Protein AF-A0AA35U905-F1 (afdb_monomer_lite)

Foldseek 3Di:
DAEPQQVVCPVVQVVCCVPVQLDDDDYDYPDHGPCCVVPVPVVVVVVVVVVVCVVVVNSDGPDPVVPDPDPDDDPDDDD

pLDDT: mean 91.95, std 12.22, range [38.66, 98.56]

Sequence (79 aa):
MNGDEDDPCLDVALFMKRNIHSSALVLLPRSGHLINLEEPALFNQLLGDFLARVDAGRWEMRDERSITSNILWTPDDKN

Radius of gyration: 15.57 Å; chains: 1; bounding box: 31×18×52 Å

Secondary structure (DSSP, 8-state):
-EESS-HHHHHHHHHHHHH-TT----EETT--TTHHHHSHHHHHHHHHHHHHHHHTT--PPPPGGG--S-SS-------

Structure (mmCIF, N/CA/C/O backbone):
data_AF-A0AA35U905-F1
#
_entry.id   AF-A0AA35U905-F1
#
loop_
_atom_site.group_PDB
_atom_site.id
_atom_site.type_symbol
_atom_site.label_atom_id
_atom_site.label_alt_id
_atom_site.label_comp_id
_atom_site.label_asym_id
_atom_site.label_entity_id
_atom_site.label_seq_id
_atom_site.pdbx_PDB_ins_code
_atom_site.Cartn_x
_atom_site.Cartn_y
_atom_site.Cartn_z
_atom_site.occupancy
_atom_site.B_iso_or_equiv
_atom_site.auth_seq_id
_atom_site.auth_comp_id
_atom_site.auth_asym_id
_atom_site.auth_atom_id
_atom_site.pdbx_PDB_model_num
ATOM 1 N N . MET A 1 1 ? -1.039 2.590 -1.813 1.00 96.56 1 MET A N 1
ATOM 2 C CA . MET A 1 1 ? -0.036 1.704 -2.436 1.00 96.56 1 MET A CA 1
ATOM 3 C C . MET A 1 1 ? 1.077 2.595 -2.945 1.00 96.56 1 MET A C 1
ATOM 5 O O . MET A 1 1 ? 0.747 3.652 -3.463 1.00 96.56 1 MET A O 1
ATOM 9 N N . ASN A 1 2 ? 2.334 2.215 -2.748 1.00 97.62 2 ASN A N 1
ATOM 10 C CA . ASN A 1 2 ? 3.507 2.928 -3.258 1.00 97.62 2 ASN A CA 1
ATOM 11 C C . ASN A 1 2 ? 4.462 1.903 -3.878 1.00 97.62 2 ASN A C 1
ATOM 13 O O . ASN A 1 2 ? 4.462 0.751 -3.440 1.00 97.62 2 ASN A O 1
ATOM 17 N N . GLY A 1 3 ? 5.259 2.300 -4.862 1.00 98.06 3 GLY A N 1
ATOM 18 C CA . GLY A 1 3 ? 6.420 1.516 -5.273 1.00 98.06 3 GLY A CA 1
ATOM 19 C C . GLY A 1 3 ? 7.539 1.625 -4.233 1.00 98.06 3 GLY A C 1
ATOM 20 O O . GLY A 1 3 ? 7.617 2.643 -3.537 1.00 98.06 3 GLY A O 1
ATOM 21 N N . ASP A 1 4 ? 8.355 0.585 -4.063 1.00 97.56 4 ASP A N 1
ATOM 22 C CA . ASP A 1 4 ? 9.530 0.632 -3.182 1.00 97.56 4 ASP A CA 1
ATOM 23 C C . ASP A 1 4 ? 10.718 1.400 -3.788 1.00 97.56 4 ASP A C 1
ATOM 25 O O . ASP A 1 4 ? 11.525 1.917 -3.025 1.00 97.56 4 ASP A O 1
ATOM 29 N N . GLU A 1 5 ? 10.790 1.528 -5.117 1.00 98.00 5 GLU A N 1
ATOM 30 C CA . GLU A 1 5 ? 11.784 2.332 -5.850 1.00 98.00 5 GLU A CA 1
ATOM 31 C C . GLU A 1 5 ? 11.310 3.790 -6.072 1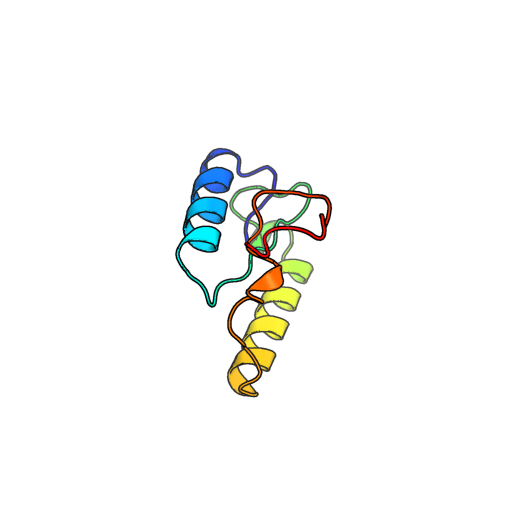.00 98.00 5 GLU A C 1
ATOM 33 O O . GLU A 1 5 ? 12.034 4.607 -6.643 1.00 98.00 5 GLU A O 1
ATOM 38 N N . ASP A 1 6 ? 10.106 4.157 -5.606 1.00 97.44 6 ASP A N 1
ATOM 39 C CA . ASP A 1 6 ? 9.610 5.545 -5.581 1.00 97.44 6 ASP A CA 1
ATOM 40 C C . ASP A 1 6 ? 10.114 6.297 -4.334 1.00 97.44 6 ASP A C 1
ATOM 42 O O . ASP A 1 6 ? 9.337 6.735 -3.475 1.00 97.44 6 ASP A O 1
ATOM 46 N N . ASP A 1 7 ? 11.444 6.408 -4.233 1.00 96.75 7 ASP A N 1
ATOM 47 C CA . ASP A 1 7 ? 12.192 7.000 -3.113 1.00 96.75 7 ASP A CA 1
ATOM 48 C C . ASP A 1 7 ? 11.598 8.326 -2.594 1.00 96.75 7 ASP A C 1
ATOM 50 O O . ASP A 1 7 ? 11.380 8.447 -1.383 1.00 96.75 7 ASP A O 1
ATOM 54 N N . PRO A 1 8 ? 11.270 9.321 -3.451 1.00 96.56 8 PRO A N 1
ATOM 55 C CA . PRO A 1 8 ? 10.735 10.603 -2.988 1.00 96.56 8 PRO A CA 1
ATOM 56 C C . PRO A 1 8 ? 9.389 10.492 -2.259 1.00 96.56 8 PRO A C 1
ATOM 58 O O . PRO A 1 8 ? 9.018 11.394 -1.503 1.00 96.56 8 PRO A O 1
ATOM 61 N N . CYS A 1 9 ? 8.639 9.412 -2.484 1.00 96.88 9 CYS A N 1
ATOM 62 C CA . CYS A 1 9 ? 7.306 9.214 -1.926 1.00 96.88 9 CYS A CA 1
ATOM 63 C C . CYS A 1 9 ? 7.269 8.268 -0.715 1.00 96.88 9 CYS A C 1
ATOM 65 O O . CYS A 1 9 ? 6.244 8.227 -0.026 1.00 96.88 9 CYS A O 1
ATOM 67 N N . LEU A 1 10 ? 8.362 7.568 -0.381 1.00 97.44 10 LEU A N 1
ATOM 68 C CA . LEU A 1 10 ? 8.400 6.631 0.753 1.00 97.44 10 LEU A CA 1
ATOM 69 C C . LEU A 1 10 ? 8.107 7.313 2.098 1.00 97.44 10 LEU A C 1
ATOM 71 O O . LEU A 1 10 ? 7.258 6.849 2.870 1.00 97.44 10 LEU A O 1
ATOM 75 N N . ASP A 1 11 ? 8.749 8.452 2.362 1.00 97.50 11 ASP A N 1
ATOM 76 C CA . ASP A 1 11 ? 8.546 9.210 3.602 1.00 97.50 11 ASP A CA 1
ATOM 77 C C . ASP A 1 11 ? 7.121 9.758 3.709 1.00 97.50 11 ASP A C 1
ATOM 79 O O . ASP A 1 11 ? 6.512 9.729 4.783 1.00 97.50 11 ASP A O 1
ATOM 83 N N . VAL A 1 12 ? 6.550 10.197 2.585 1.00 96.94 12 VAL A N 1
ATOM 84 C CA . VAL A 1 12 ? 5.170 10.691 2.518 1.00 96.94 12 VAL A CA 1
ATOM 85 C C . VAL A 1 12 ? 4.183 9.555 2.793 1.00 96.94 12 VAL A C 1
ATOM 87 O O . VAL A 1 12 ? 3.246 9.725 3.576 1.00 96.94 12 VAL A O 1
ATOM 90 N N . ALA A 1 13 ? 4.411 8.370 2.223 1.00 97.44 13 ALA A N 1
ATOM 91 C CA . ALA A 1 13 ? 3.582 7.194 2.462 1.00 97.44 13 ALA A CA 1
ATOM 92 C C . ALA A 1 13 ? 3.601 6.770 3.942 1.00 97.44 13 ALA A C 1
ATOM 94 O O . ALA A 1 13 ? 2.551 6.477 4.528 1.00 97.44 13 ALA A O 1
ATOM 95 N N . LEU A 1 14 ? 4.773 6.801 4.585 1.00 96.81 14 LEU A N 1
ATOM 96 C CA . LEU A 1 14 ? 4.908 6.540 6.020 1.00 96.81 14 LEU A CA 1
ATOM 97 C C . LEU A 1 14 ? 4.271 7.637 6.877 1.00 96.81 14 LEU A C 1
ATOM 99 O O . LEU A 1 14 ? 3.620 7.323 7.877 1.00 96.81 14 LEU A O 1
ATOM 103 N N . PHE A 1 15 ? 4.421 8.907 6.498 1.00 97.06 15 PHE A 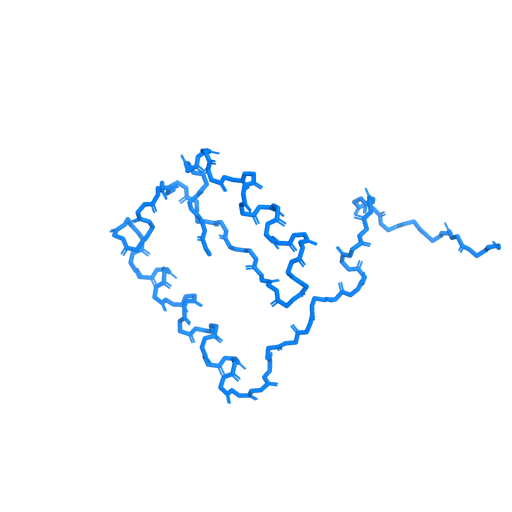N 1
ATOM 104 C CA . PHE A 1 15 ? 3.773 10.028 7.173 1.00 97.06 15 PHE A CA 1
ATOM 105 C C . PHE A 1 15 ? 2.249 9.874 7.154 1.00 97.06 15 PHE A C 1
ATOM 107 O O . PHE A 1 15 ? 1.616 9.935 8.209 1.00 97.06 15 PHE A O 1
ATOM 114 N N . MET A 1 16 ? 1.655 9.591 5.992 1.00 97.62 16 MET A N 1
ATOM 115 C CA . MET A 1 16 ? 0.214 9.352 5.879 1.00 97.62 16 MET A CA 1
ATOM 116 C C . MET A 1 16 ? -0.226 8.156 6.727 1.00 97.62 16 MET A C 1
ATOM 118 O O . MET A 1 16 ? -1.169 8.287 7.503 1.00 97.62 16 MET A O 1
ATOM 122 N N . LYS A 1 17 ? 0.500 7.029 6.674 1.00 95.81 17 LYS A N 1
ATOM 123 C CA . LYS A 1 17 ? 0.219 5.841 7.503 1.00 95.81 17 LYS A CA 1
ATOM 124 C C . LYS A 1 17 ? 0.201 6.153 9.004 1.00 95.81 17 LYS A C 1
ATOM 126 O O . LYS A 1 17 ? -0.576 5.568 9.755 1.00 95.81 17 LYS A O 1
ATOM 131 N N . ARG A 1 18 ? 1.102 7.026 9.462 1.00 94.12 18 ARG A N 1
ATOM 132 C CA . ARG A 1 18 ? 1.218 7.413 10.878 1.00 94.12 18 ARG A CA 1
ATOM 133 C C . ARG A 1 18 ? 0.094 8.347 11.328 1.00 94.12 18 ARG A C 1
ATOM 135 O O . ARG A 1 18 ? -0.271 8.296 12.494 1.00 94.12 18 ARG A O 1
ATOM 142 N N . ASN A 1 19 ? -0.445 9.169 10.429 1.00 95.38 19 ASN A N 1
ATOM 143 C CA . ASN A 1 19 ? -1.432 10.197 10.774 1.00 95.38 19 ASN A CA 1
ATOM 144 C C . ASN A 1 19 ? -2.881 9.797 10.442 1.00 95.38 19 ASN A C 1
ATOM 146 O O . ASN A 1 19 ? -3.816 10.262 11.090 1.00 95.38 19 ASN A O 1
ATOM 150 N N . ILE A 1 20 ? -3.089 8.908 9.469 1.00 96.06 20 ILE A N 1
ATOM 151 C CA . ILE A 1 20 ? -4.410 8.419 9.066 1.00 96.06 20 ILE A CA 1
ATOM 152 C C . ILE A 1 20 ? -4.621 7.036 9.686 1.00 96.06 20 ILE A C 1
ATOM 154 O O . ILE A 1 20 ? -4.181 6.022 9.147 1.00 96.06 20 ILE A O 1
ATOM 158 N N . HIS A 1 21 ? -5.308 6.986 10.826 1.00 93.12 21 HIS A N 1
ATOM 159 C CA . HIS A 1 21 ? -5.450 5.766 11.632 1.00 93.12 21 HIS A CA 1
ATOM 160 C C . HIS A 1 21 ? -6.235 4.637 10.945 1.00 93.12 21 HIS A C 1
ATOM 162 O O . HIS A 1 21 ? -6.036 3.469 11.267 1.00 93.12 21 HIS A O 1
ATOM 168 N N . SER A 1 22 ? -7.106 4.966 9.992 1.00 95.12 22 SER A N 1
ATOM 169 C CA . SER A 1 22 ? -7.824 3.989 9.167 1.00 95.12 22 SER A CA 1
ATOM 170 C C . SER A 1 22 ? -7.041 3.558 7.922 1.00 95.12 22 SER A C 1
ATOM 172 O O . SER A 1 22 ? -7.539 2.760 7.139 1.00 95.12 22 SER A O 1
ATOM 174 N N . SER A 1 23 ? -5.842 4.091 7.673 1.00 96.38 23 SER A N 1
ATOM 175 C CA . SER A 1 23 ? -5.073 3.747 6.474 1.00 96.38 23 SER A CA 1
ATOM 176 C C . SER A 1 23 ? -4.272 2.452 6.638 1.00 96.38 23 SER A C 1
ATOM 178 O O . SER A 1 23 ? -3.869 2.066 7.736 1.00 96.38 23 SER A O 1
ATOM 180 N N . ALA A 1 24 ? -3.974 1.815 5.506 1.00 96.06 24 ALA A N 1
ATOM 181 C CA . ALA A 1 24 ? -3.009 0.730 5.398 1.00 96.06 24 ALA A CA 1
ATOM 182 C C . ALA A 1 24 ? -1.988 1.057 4.299 1.00 96.06 24 ALA A C 1
ATOM 184 O O . ALA A 1 24 ? -2.315 1.703 3.302 1.00 96.06 24 ALA A O 1
ATOM 185 N N . LEU A 1 25 ? -0.746 0.601 4.478 1.00 96.94 25 LEU A N 1
ATOM 186 C CA . LEU A 1 25 ? 0.340 0.812 3.521 1.00 96.94 25 LEU A CA 1
ATOM 187 C C . LEU A 1 25 ? 0.704 -0.506 2.841 1.00 96.94 25 LEU A C 1
ATOM 189 O O . LEU A 1 25 ? 0.958 -1.499 3.518 1.00 96.94 25 LEU A O 1
ATOM 193 N N . VAL A 1 26 ? 0.785 -0.470 1.515 1.00 98.00 26 VAL A N 1
ATOM 194 C CA . VAL A 1 26 ? 1.325 -1.542 0.676 1.00 98.00 26 VAL A CA 1
ATOM 195 C C . VAL A 1 26 ? 2.471 -0.950 -0.135 1.00 98.00 26 VAL A C 1
ATOM 197 O O . VAL A 1 26 ? 2.269 0.085 -0.778 1.00 98.00 26 VAL A O 1
ATOM 200 N N . LEU A 1 27 ? 3.633 -1.601 -0.072 1.00 97.69 27 LEU A N 1
ATOM 201 C CA . LEU A 1 27 ? 4.800 -1.332 -0.909 1.00 97.69 27 LEU A CA 1
ATOM 202 C C . LEU A 1 27 ? 4.925 -2.453 -1.941 1.00 97.69 27 LEU A C 1
ATOM 204 O O . LEU A 1 27 ? 4.907 -3.626 -1.561 1.00 97.69 27 LEU A O 1
ATOM 208 N N . LEU A 1 28 ? 4.993 -2.096 -3.221 1.00 97.75 28 LEU A N 1
ATOM 209 C CA . LEU A 1 28 ? 5.167 -3.049 -4.314 1.00 97.75 28 LEU A CA 1
ATOM 210 C C . LEU A 1 28 ? 6.666 -3.183 -4.603 1.00 97.75 28 LEU A C 1
ATOM 212 O O . LEU A 1 28 ? 7.319 -2.151 -4.749 1.00 97.75 28 LEU A O 1
ATOM 216 N N . PRO A 1 29 ? 7.212 -4.411 -4.638 1.00 97.06 29 PRO A N 1
ATOM 217 C CA . PRO A 1 29 ? 8.640 -4.618 -4.814 1.00 97.06 29 PRO A CA 1
ATOM 218 C C . PRO A 1 29 ? 9.063 -4.320 -6.251 1.00 97.06 29 PRO A C 1
ATOM 220 O O . PRO A 1 29 ? 8.427 -4.792 -7.192 1.00 97.06 29 PRO A O 1
ATOM 223 N N . ARG A 1 30 ? 10.200 -3.642 -6.398 1.00 96.81 30 ARG A N 1
ATOM 224 C CA . ARG A 1 30 ? 10.801 -3.244 -7.674 1.00 96.81 30 ARG A CA 1
ATOM 225 C C . ARG A 1 30 ? 9.852 -2.441 -8.562 1.00 96.81 30 ARG A C 1
ATOM 227 O O . ARG A 1 30 ? 9.758 -2.697 -9.762 1.00 96.81 30 ARG A O 1
ATOM 234 N N . SER A 1 31 ? 9.112 -1.517 -7.958 1.00 98.19 31 SER A N 1
ATOM 235 C CA . SER A 1 31 ? 8.213 -0.617 -8.685 1.00 98.19 31 SER A CA 1
ATOM 236 C C . SER A 1 31 ? 8.471 0.832 -8.300 1.00 98.19 31 SER A C 1
ATOM 238 O O . SER A 1 31 ? 8.750 1.132 -7.141 1.00 98.19 31 SER A O 1
ATOM 240 N N . GLY A 1 32 ? 8.338 1.730 -9.267 1.00 97.50 32 GLY A N 1
ATOM 241 C CA . GLY A 1 32 ? 8.455 3.169 -9.107 1.00 97.50 32 GLY A CA 1
ATOM 242 C C . GLY A 1 32 ? 7.103 3.851 -8.906 1.00 97.50 32 GLY A C 1
ATOM 243 O O . GLY A 1 32 ? 6.167 3.317 -8.308 1.00 97.50 32 GLY A O 1
ATOM 244 N N . HIS A 1 33 ? 7.012 5.085 -9.394 1.00 97.19 33 HIS A N 1
ATOM 245 C CA . HIS A 1 33 ? 5.869 5.964 -9.163 1.00 97.19 33 HIS A CA 1
ATOM 246 C C . HIS A 1 33 ? 4.579 5.491 -9.853 1.00 97.19 33 HIS A C 1
ATOM 248 O O . HIS A 1 33 ? 3.472 5.735 -9.372 1.00 97.19 33 HIS A O 1
ATOM 254 N N . LEU A 1 34 ? 4.698 4.804 -10.994 1.00 97.62 34 LEU A N 1
ATOM 255 C CA . LEU A 1 34 ? 3.571 4.468 -11.863 1.00 97.62 34 LEU A CA 1
ATOM 256 C C . LEU A 1 34 ? 3.132 3.014 -11.665 1.00 97.62 34 LEU A C 1
ATOM 258 O O . LEU A 1 34 ? 2.898 2.285 -12.629 1.00 97.62 34 LEU A O 1
ATOM 262 N N . ILE A 1 35 ? 2.966 2.598 -10.406 1.00 97.69 35 ILE A N 1
ATOM 263 C CA . ILE A 1 35 ? 2.643 1.215 -10.008 1.00 97.69 35 ILE A CA 1
ATOM 264 C C . ILE A 1 35 ? 1.435 0.595 -10.727 1.00 97.69 35 ILE A C 1
ATOM 266 O O . ILE A 1 35 ? 1.368 -0.617 -10.895 1.00 97.69 35 ILE A O 1
ATOM 270 N N . ASN A 1 36 ? 0.471 1.403 -11.169 1.00 97.38 36 ASN A N 1
ATOM 271 C CA . ASN A 1 36 ? -0.694 0.932 -11.917 1.00 97.38 36 ASN A CA 1
ATOM 272 C C . ASN A 1 36 ? -0.358 0.512 -13.360 1.00 97.38 36 ASN A C 1
ATOM 274 O O . ASN A 1 36 ? -1.118 -0.246 -13.958 1.00 97.38 36 ASN A O 1
ATOM 278 N N . LEU A 1 37 ? 0.733 1.035 -13.926 1.00 98.25 37 LEU A N 1
ATOM 279 C CA . LEU A 1 37 ? 1.253 0.670 -15.245 1.00 98.25 37 LEU A CA 1
ATOM 280 C C . LEU A 1 37 ? 2.345 -0.396 -15.147 1.00 98.25 37 LEU A C 1
ATOM 282 O O . LEU A 1 37 ? 2.426 -1.255 -16.019 1.00 98.25 37 LEU A O 1
ATOM 286 N N . GLU A 1 38 ? 3.167 -0.328 -14.102 1.00 98.00 38 GLU A N 1
ATOM 287 C CA . GLU A 1 38 ? 4.281 -1.250 -13.876 1.00 98.00 38 GLU A CA 1
ATOM 288 C C . GLU A 1 38 ? 3.787 -2.626 -13.409 1.00 98.00 38 GLU A C 1
ATOM 290 O O . GLU A 1 38 ? 4.163 -3.642 -13.986 1.00 98.00 38 GLU A O 1
ATOM 295 N N . GLU A 1 39 ? 2.867 -2.657 -12.437 1.00 97.44 39 GLU A N 1
ATOM 296 C CA . GLU A 1 39 ? 2.329 -3.883 -11.833 1.00 97.44 39 GLU A CA 1
ATOM 297 C C . GLU A 1 39 ? 0.785 -3.895 -11.847 1.00 97.44 39 GLU A C 1
ATOM 299 O O . GLU A 1 39 ? 0.127 -3.940 -10.798 1.00 97.44 39 GLU A O 1
ATOM 304 N N . PRO A 1 40 ? 0.148 -3.866 -13.037 1.00 97.81 40 PRO A N 1
ATOM 305 C CA . PRO A 1 40 ? -1.296 -3.665 -13.172 1.00 97.81 40 PRO A CA 1
ATOM 306 C C . PRO A 1 40 ? -2.124 -4.758 -12.488 1.00 97.81 40 PRO A C 1
ATOM 308 O O . PRO A 1 40 ? -3.184 -4.477 -11.930 1.00 97.81 40 PRO A O 1
ATOM 311 N N . ALA A 1 41 ? -1.660 -6.011 -12.516 1.00 97.81 41 ALA A N 1
ATOM 312 C CA . ALA A 1 41 ? -2.368 -7.122 -11.887 1.00 97.81 41 ALA A CA 1
ATOM 313 C C . ALA A 1 41 ? -2.397 -6.975 -10.358 1.00 97.81 41 ALA A C 1
ATOM 315 O O . ALA A 1 41 ? -3.469 -7.040 -9.754 1.00 97.81 41 ALA A O 1
ATOM 316 N N . LEU A 1 42 ? -1.238 -6.717 -9.742 1.00 97.44 42 LEU A N 1
ATOM 317 C CA . LEU A 1 42 ? -1.11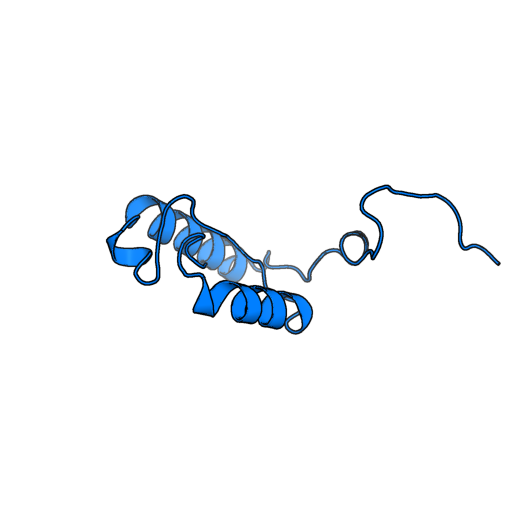8 -6.565 -8.293 1.00 97.44 42 LEU A CA 1
ATOM 318 C C . LEU A 1 42 ? -1.837 -5.305 -7.801 1.00 97.44 42 LEU A C 1
ATOM 320 O O . LEU A 1 42 ? -2.567 -5.362 -6.810 1.00 97.44 42 LEU A O 1
ATOM 324 N N . PHE A 1 43 ? -1.693 -4.192 -8.525 1.00 98.12 43 PHE A N 1
ATOM 325 C CA . PHE A 1 43 ? -2.408 -2.952 -8.236 1.00 98.12 43 PHE A CA 1
ATOM 326 C C . PHE A 1 43 ? -3.928 -3.168 -8.216 1.00 98.12 43 PHE A C 1
ATOM 328 O O . PHE A 1 43 ? -4.592 -2.827 -7.234 1.00 98.12 43 PHE A O 1
ATOM 335 N N . ASN A 1 44 ? -4.481 -3.775 -9.273 1.00 98.31 44 ASN A N 1
ATOM 336 C CA . ASN A 1 44 ? -5.923 -3.997 -9.386 1.00 98.31 44 ASN A CA 1
ATOM 337 C C . ASN A 1 44 ? -6.441 -4.986 -8.338 1.00 98.31 44 ASN A C 1
ATOM 339 O O . ASN A 1 44 ? -7.528 -4.776 -7.800 1.00 98.31 44 ASN A O 1
ATOM 343 N N . GLN A 1 45 ? -5.672 -6.030 -8.013 1.00 98.44 45 GLN A N 1
ATOM 344 C CA . GLN A 1 45 ? -6.045 -6.981 -6.966 1.00 98.44 45 GLN A CA 1
ATOM 345 C C . GLN A 1 45 ? -6.155 -6.286 -5.604 1.00 98.44 45 GLN A C 1
ATOM 347 O O . GLN A 1 45 ? -7.183 -6.382 -4.940 1.00 98.44 45 GLN A O 1
ATOM 352 N N . LEU A 1 46 ? -5.123 -5.539 -5.203 1.00 98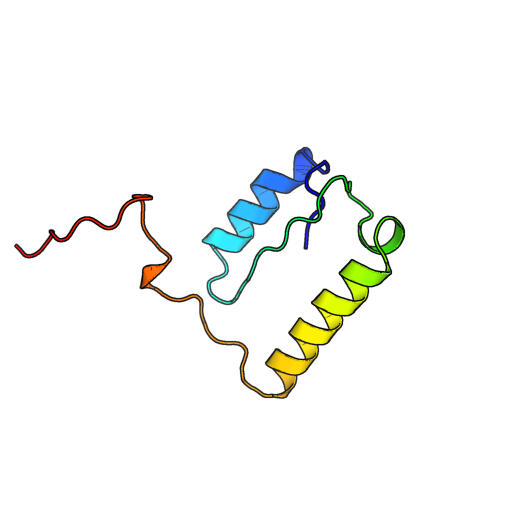.38 46 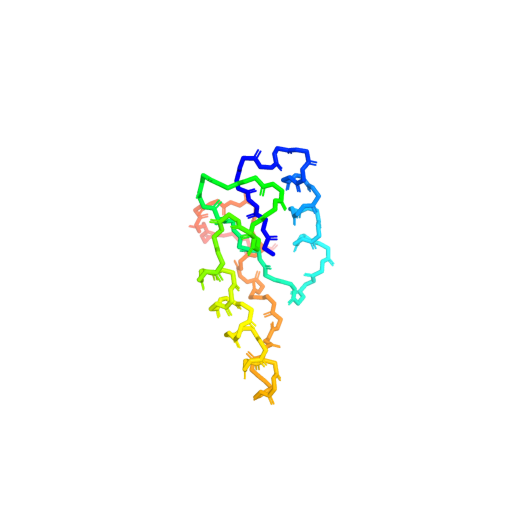LEU A N 1
ATOM 353 C CA . LEU A 1 46 ? -5.094 -4.852 -3.911 1.00 98.38 46 LEU A CA 1
ATOM 354 C C . LEU A 1 46 ? -6.167 -3.761 -3.805 1.00 98.38 46 LEU A C 1
ATOM 356 O O . LEU A 1 46 ? -6.776 -3.597 -2.747 1.00 98.38 46 LEU A O 1
ATOM 360 N N . LEU A 1 47 ? -6.419 -3.029 -4.895 1.00 98.06 47 LEU A N 1
ATOM 361 C CA . LEU A 1 47 ? -7.506 -2.055 -4.960 1.00 98.06 47 LEU A CA 1
ATOM 362 C C . LEU A 1 47 ? -8.874 -2.735 -4.816 1.00 98.06 47 LEU A C 1
ATOM 364 O O . LEU A 1 47 ? -9.701 -2.277 -4.029 1.00 98.06 47 LEU A O 1
ATOM 368 N N . GLY A 1 48 ? -9.102 -3.831 -5.543 1.00 98.56 48 GLY A N 1
ATOM 369 C CA . GLY A 1 48 ? -10.340 -4.605 -5.467 1.00 98.56 48 GLY A CA 1
ATOM 370 C C . GLY A 1 48 ? -10.594 -5.165 -4.067 1.00 98.56 48 GLY A C 1
ATOM 371 O O . GLY A 1 48 ? -11.691 -5.004 -3.534 1.00 98.56 48 GLY A O 1
ATOM 372 N N . ASP A 1 49 ? -9.569 -5.740 -3.434 1.00 98.25 49 ASP A N 1
ATOM 373 C CA . ASP A 1 49 ? -9.650 -6.258 -2.065 1.00 98.25 49 ASP A CA 1
ATOM 374 C C . ASP A 1 49 ? -9.984 -5.156 -1.053 1.00 98.25 49 ASP A C 1
ATOM 376 O O . ASP A 1 49 ? -10.778 -5.371 -0.133 1.00 98.25 49 ASP A O 1
ATOM 380 N N . PHE A 1 50 ? -9.389 -3.970 -1.211 1.00 98.00 50 PHE A N 1
ATOM 381 C CA . PHE A 1 50 ? -9.699 -2.811 -0.377 1.00 98.00 50 PHE A CA 1
ATOM 382 C C . PHE A 1 50 ? -11.168 -2.400 -0.520 1.00 98.00 50 PHE A C 1
ATOM 384 O O . PHE A 1 50 ? -11.875 -2.330 0.487 1.00 98.00 50 PHE A O 1
ATOM 391 N N . LEU A 1 51 ? -11.641 -2.193 -1.753 1.00 98.44 51 LEU A N 1
ATOM 392 C CA . LEU A 1 51 ? -13.023 -1.787 -2.021 1.00 98.44 51 LEU A CA 1
ATOM 393 C C . LEU A 1 51 ? -14.020 -2.817 -1.478 1.00 98.44 51 LEU A C 1
ATOM 395 O O . LEU A 1 51 ? -14.929 -2.456 -0.739 1.00 98.44 51 LEU A O 1
ATOM 399 N N . ALA A 1 52 ? -13.785 -4.108 -1.719 1.00 98.56 52 ALA A N 1
ATOM 400 C CA . ALA A 1 52 ? -14.647 -5.175 -1.217 1.00 98.56 52 ALA A CA 1
ATOM 401 C C . ALA A 1 52 ? -14.715 -5.228 0.323 1.00 98.56 52 ALA A C 1
ATOM 403 O O . ALA A 1 52 ? -15.755 -5.574 0.891 1.00 98.56 52 ALA A O 1
ATOM 404 N N . ARG A 1 53 ? -13.622 -4.902 1.032 1.00 98.12 53 ARG A N 1
ATOM 405 C CA . ARG A 1 53 ? -13.623 -4.811 2.506 1.00 98.12 53 ARG A CA 1
ATOM 406 C C . ARG A 1 53 ? -14.392 -3.592 3.000 1.00 98.12 53 ARG A C 1
ATOM 408 O O . ARG A 1 53 ? -15.125 -3.720 3.980 1.00 98.12 53 ARG A O 1
ATOM 415 N N . VAL A 1 54 ? -14.227 -2.448 2.339 1.00 98.06 54 VAL A N 1
ATOM 416 C CA . VAL A 1 54 ? -14.948 -1.209 2.659 1.00 98.06 54 VAL A CA 1
ATOM 417 C C . VAL A 1 54 ? -16.448 -1.390 2.439 1.00 98.06 54 VAL A C 1
ATOM 419 O O . VAL A 1 54 ? -17.218 -1.147 3.366 1.00 98.06 54 VAL A O 1
ATOM 422 N N . ASP A 1 55 ? -16.855 -1.906 1.279 1.00 98.38 55 ASP A N 1
ATOM 423 C CA . ASP A 1 55 ? -18.263 -2.144 0.934 1.00 98.38 55 ASP A CA 1
ATOM 424 C C . ASP A 1 55 ? -18.938 -3.123 1.899 1.00 98.38 55 ASP A C 1
ATOM 426 O O . ASP A 1 55 ? -20.117 -2.994 2.224 1.00 98.38 55 ASP A O 1
ATOM 430 N N . ALA A 1 56 ? -18.179 -4.092 2.411 1.00 98.44 56 ALA A N 1
ATOM 431 C CA . ALA A 1 56 ? -18.666 -5.034 3.406 1.00 98.44 56 ALA A CA 1
ATOM 432 C C . ALA A 1 56 ? -18.656 -4.494 4.850 1.00 98.44 56 ALA A C 1
ATOM 434 O O . ALA A 1 56 ? -18.968 -5.251 5.770 1.00 98.44 56 ALA A O 1
ATOM 435 N N . GLY A 1 57 ? -18.250 -3.239 5.078 1.00 97.50 57 GLY A N 1
ATOM 436 C CA . GLY A 1 57 ? -18.131 -2.648 6.415 1.00 97.50 57 GLY A CA 1
ATOM 437 C C . GLY A 1 57 ? -17.042 -3.286 7.286 1.00 97.50 57 GLY A C 1
ATOM 438 O O . GLY A 1 57 ? -17.100 -3.183 8.506 1.00 97.50 57 GLY A O 1
ATOM 439 N N . ARG A 1 58 ? -16.060 -3.966 6.677 1.00 96.69 58 ARG A N 1
ATOM 440 C CA . ARG A 1 58 ? -14.964 -4.689 7.357 1.00 96.69 58 ARG A CA 1
ATOM 441 C C . ARG A 1 58 ? -13.618 -3.967 7.267 1.00 96.69 58 ARG A C 1
ATOM 443 O O . ARG A 1 58 ? -12.565 -4.586 7.420 1.00 96.69 58 ARG A O 1
ATOM 450 N N . TRP A 1 59 ? -13.633 -2.677 6.948 1.00 96.81 59 TRP A N 1
ATOM 451 C CA . TRP A 1 59 ? -12.440 -1.841 6.990 1.00 96.81 59 TRP A CA 1
ATOM 452 C C . TRP A 1 59 ? -12.327 -1.187 8.367 1.00 96.81 59 TRP A C 1
ATOM 454 O O . TRP A 1 59 ? -12.925 -0.146 8.632 1.00 96.81 59 TRP A O 1
ATOM 464 N N . GLU A 1 60 ? -11.613 -1.861 9.262 1.00 94.00 60 GLU A N 1
ATOM 465 C CA . GLU A 1 60 ? -11.471 -1.461 10.660 1.00 94.00 60 GLU A CA 1
ATOM 466 C C . GLU A 1 60 ? -10.323 -0.465 10.863 1.00 94.00 60 GLU A C 1
ATOM 468 O O . GLU A 1 60 ? -9.450 -0.281 10.009 1.00 94.00 60 GLU A O 1
ATOM 473 N N . MET A 1 61 ? -10.321 0.185 12.026 1.00 94.88 61 MET A N 1
ATOM 474 C CA . MET A 1 61 ? -9.191 1.002 12.457 1.00 94.88 61 MET A CA 1
ATOM 475 C C . MET A 1 61 ? -7.949 0.129 12.640 1.00 94.88 61 MET A C 1
ATOM 477 O O . MET A 1 61 ? -8.036 -1.067 12.921 1.00 94.88 61 MET A O 1
ATOM 481 N N . ARG A 1 62 ? -6.772 0.739 12.500 1.00 92.19 62 ARG A N 1
ATOM 482 C CA . ARG A 1 62 ? -5.509 0.059 12.777 1.00 92.19 62 ARG A CA 1
ATOM 483 C C . ARG A 1 62 ? -5.502 -0.512 14.199 1.00 92.19 62 ARG A C 1
ATOM 485 O O . ARG A 1 62 ? -5.828 0.198 15.143 1.00 92.19 62 ARG A O 1
ATOM 492 N N . ASP A 1 63 ? -5.057 -1.762 14.335 1.00 90.69 63 ASP A N 1
ATOM 493 C CA . ASP A 1 63 ? -4.861 -2.407 15.638 1.00 90.69 63 ASP A CA 1
ATOM 494 C C . ASP A 1 63 ? -3.918 -1.560 16.508 1.00 90.69 63 ASP A C 1
ATOM 496 O O . ASP A 1 63 ? -2.758 -1.336 16.141 1.00 90.69 63 ASP A O 1
ATOM 500 N N . GLU A 1 64 ? -4.408 -1.100 17.660 1.00 89.00 64 GLU A N 1
ATOM 501 C CA . GLU A 1 64 ? -3.661 -0.285 18.625 1.00 89.00 64 GLU A CA 1
ATOM 502 C C . GLU A 1 64 ? -2.375 -0.981 19.083 1.00 89.00 64 GLU A C 1
ATOM 504 O O . GLU A 1 64 ? -1.347 -0.332 19.270 1.00 89.00 64 GLU A O 1
ATOM 509 N N . ARG A 1 65 ? -2.377 -2.318 19.159 1.00 87.50 65 ARG A N 1
ATOM 510 C CA . ARG A 1 65 ? -1.197 -3.114 19.534 1.00 87.50 65 ARG A CA 1
ATOM 511 C C . ARG A 1 65 ? -0.069 -3.011 18.509 1.00 87.50 65 ARG A C 1
ATOM 513 O O . ARG A 1 65 ? 1.085 -3.271 18.835 1.00 87.50 65 ARG A O 1
ATOM 520 N N . SER A 1 66 ? -0.382 -2.620 17.272 1.00 86.56 66 SER A N 1
ATOM 521 C CA . SER A 1 66 ? 0.604 -2.390 16.208 1.00 86.56 66 SER A CA 1
ATOM 522 C C . SER A 1 66 ? 1.278 -1.011 16.279 1.00 86.56 66 SER A C 1
ATOM 524 O O . SER A 1 66 ? 2.124 -0.696 15.434 1.00 86.56 66 SER A O 1
ATOM 526 N N . ILE A 1 67 ? 0.886 -0.161 17.233 1.00 86.50 67 ILE A N 1
ATOM 527 C CA . ILE A 1 67 ? 1.444 1.174 17.461 1.00 86.50 67 ILE A CA 1
ATOM 528 C C . ILE A 1 67 ? 2.439 1.070 18.622 1.00 86.50 67 ILE A C 1
ATOM 530 O O . ILE A 1 67 ? 2.155 1.429 19.757 1.00 86.50 67 ILE A O 1
ATOM 534 N N . THR A 1 68 ? 3.619 0.530 18.327 1.00 82.81 68 THR A N 1
ATOM 535 C CA . THR A 1 68 ? 4.714 0.340 19.288 1.00 82.81 68 THR A CA 1
ATOM 536 C C . THR A 1 68 ? 5.996 0.982 18.761 1.00 82.81 68 THR A C 1
ATOM 538 O O . THR A 1 68 ? 6.232 1.020 17.551 1.00 82.81 68 THR A O 1
ATOM 541 N N . SER A 1 69 ? 6.825 1.499 19.668 1.00 80.31 69 SER A N 1
ATOM 542 C CA . SER A 1 69 ? 8.187 1.967 19.381 1.00 80.31 69 SER A CA 1
ATOM 543 C C . SER A 1 69 ? 9.214 0.830 19.353 1.00 80.31 69 SER A C 1
ATOM 545 O O . SER A 1 69 ? 10.297 1.008 18.799 1.00 80.31 69 SER A O 1
ATOM 547 N N . ASN A 1 70 ? 8.870 -0.340 19.900 1.00 81.12 70 ASN A N 1
ATOM 548 C CA . ASN A 1 70 ? 9.745 -1.504 19.992 1.00 81.12 70 ASN A CA 1
ATOM 549 C C . ASN A 1 70 ? 9.291 -2.623 19.048 1.00 81.12 70 ASN A C 1
ATOM 551 O O . ASN A 1 70 ? 8.107 -2.946 18.965 1.00 81.12 70 ASN A O 1
ATOM 555 N N . ILE A 1 71 ? 10.259 -3.241 18.362 1.00 79.81 71 ILE A N 1
ATOM 556 C CA . ILE A 1 71 ? 10.042 -4.380 17.448 1.00 79.81 71 ILE A CA 1
ATOM 557 C C . ILE A 1 71 ? 9.732 -5.661 18.233 1.00 79.81 71 ILE A C 1
ATOM 559 O O . ILE A 1 71 ? 8.956 -6.503 17.785 1.00 79.81 71 ILE A O 1
ATOM 563 N N . LEU A 1 72 ? 10.351 -5.809 19.405 1.00 77.50 72 LEU A N 1
ATOM 564 C CA . LEU A 1 72 ? 10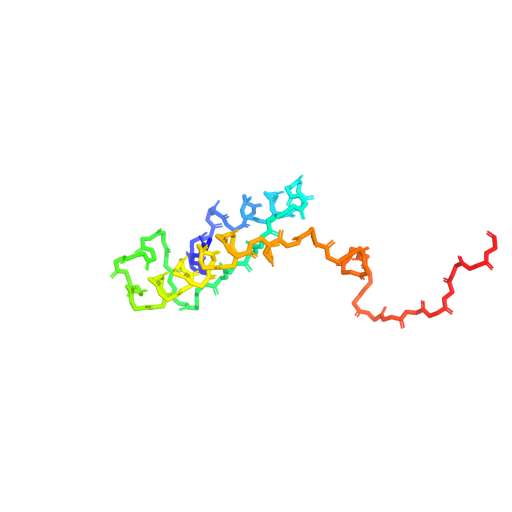.095 -6.910 20.320 1.00 77.50 72 LEU A CA 1
ATOM 565 C C . LEU A 1 72 ? 8.998 -6.508 21.297 1.00 77.50 72 LEU A C 1
ATOM 567 O O . LEU A 1 72 ? 9.022 -5.416 21.862 1.00 77.50 72 LEU A O 1
ATOM 571 N N . TRP A 1 73 ? 8.063 -7.422 21.524 1.00 66.50 73 TRP A N 1
ATOM 572 C CA . TRP A 1 73 ? 7.134 -7.302 22.633 1.00 66.50 73 TRP A CA 1
ATOM 573 C C . TRP A 1 73 ? 7.904 -7.487 23.944 1.00 66.50 73 TRP A C 1
ATOM 575 O O . TRP A 1 73 ? 8.465 -8.555 24.193 1.00 66.50 73 TRP A O 1
ATOM 585 N N . THR A 1 74 ? 7.945 -6.447 24.772 1.00 67.75 74 THR A N 1
ATOM 586 C CA . THR A 1 74 ? 8.439 -6.520 26.148 1.00 67.75 74 THR A CA 1
ATOM 587 C C . THR A 1 74 ? 7.245 -6.386 27.089 1.00 67.75 74 THR A C 1
ATOM 589 O O . THR A 1 74 ? 6.569 -5.357 27.049 1.00 67.75 74 THR A O 1
ATOM 592 N N . PRO A 1 75 ? 6.942 -7.393 27.925 1.00 64.38 75 PRO A N 1
ATOM 593 C CA . PRO A 1 75 ? 5.970 -7.230 28.989 1.00 64.38 75 PRO A CA 1
ATOM 594 C C . PRO A 1 75 ? 6.611 -6.415 30.107 1.00 64.38 75 PRO A C 1
ATOM 596 O O . PRO A 1 75 ? 7.188 -6.998 31.013 1.00 64.38 75 PRO A O 1
ATOM 599 N N . ASP A 1 76 ? 6.561 -5.090 30.019 1.00 60.69 76 ASP A N 1
ATOM 600 C CA . ASP A 1 76 ? 6.326 -4.253 31.196 1.00 60.69 76 ASP A CA 1
ATOM 601 C C . ASP A 1 76 ? 6.202 -2.779 30.823 1.00 60.69 76 ASP A C 1
ATOM 603 O O . ASP A 1 76 ? 7.089 -2.214 30.200 1.00 60.69 76 ASP A O 1
ATOM 607 N N . ASP A 1 77 ? 5.070 -2.209 31.227 1.00 51.25 77 ASP A N 1
ATOM 608 C CA . ASP A 1 77 ? 4.945 -0.880 31.830 1.00 51.25 77 ASP A CA 1
ATOM 609 C C . ASP A 1 77 ? 3.592 -0.879 32.567 1.00 51.25 77 ASP A C 1
ATOM 611 O O . ASP A 1 77 ? 2.628 -0.199 32.213 1.00 51.25 77 ASP A O 1
ATOM 615 N N . LYS A 1 78 ? 3.480 -1.759 33.573 1.00 49.94 78 LYS A N 1
ATOM 616 C CA . LYS A 1 78 ? 2.534 -1.568 34.674 1.00 49.94 78 LYS A CA 1
ATOM 617 C C . LYS A 1 78 ? 3.307 -0.991 35.854 1.00 49.94 78 LYS A C 1
ATOM 619 O O . LYS A 1 78 ? 3.853 -1.745 36.654 1.00 49.94 78 LYS A O 1
ATOM 624 N N . ASN A 1 79 ? 3.320 0.333 35.955 1.00 38.66 79 ASN A N 1
ATOM 625 C CA . ASN A 1 79 ? 3.422 1.044 37.228 1.00 38.66 79 ASN A CA 1
ATOM 626 C C . ASN A 1 79 ? 2.716 2.392 37.121 1.00 38.66 79 ASN A C 1
ATOM 628 O O . ASN A 1 79 ? 3.152 3.214 36.288 1.00 38.66 79 ASN A O 1
#